Protein AF-N6TQ09-F1 (afdb_monomer_lite)

Radius of gyration: 19.74 Å; chains: 1; bounding box: 37×24×53 Å

Organism: Dendroctonus ponderosae (NCBI:txid77166)

Foldseek 3Di:
DVVVVVVVVVVVVVVVVVPPPVQDAEEFEAQAPVSVVVVVVCVVVVRPNYYYHYPDPDHHDD

pLDDT: mean 86.22, std 11.43, range [58.06, 96.94]

Structure (mmCIF, N/CA/C/O backbone):
data_AF-N6TQ09-F1
#
_entry.id   AF-N6TQ09-F1
#
loop_
_atom_site.group_PDB
_atom_site.id
_atom_site.type_symbol
_atom_site.label_atom_id
_atom_site.label_alt_id
_atom_site.label_comp_id
_atom_site.label_asym_id
_atom_site.label_entity_id
_atom_site.label_seq_id
_atom_site.pdbx_PDB_ins_code
_atom_site.Cartn_x
_atom_site.Cartn_y
_atom_site.Cartn_z
_atom_site.occupancy
_atom_site.B_iso_or_equiv
_atom_site.auth_seq_id
_atom_site.auth_comp_id
_atom_site.auth_asym_id
_atom_site.auth_atom_id
_atom_site.pdbx_PDB_model_num
ATOM 1 N N . MET A 1 1 ? -22.005 -13.931 40.729 1.00 74.75 1 MET A N 1
ATOM 2 C CA . MET A 1 1 ? -22.879 -13.829 39.535 1.00 74.75 1 MET A CA 1
ATOM 3 C C . MET A 1 1 ? -22.705 -12.499 38.792 1.00 74.75 1 MET A C 1
ATOM 5 O O . MET A 1 1 ? -22.427 -12.534 37.605 1.00 74.75 1 MET A O 1
ATOM 9 N N . TRP A 1 2 ? -22.814 -11.338 39.457 1.00 88.44 2 TRP A N 1
ATOM 10 C CA . TRP A 1 2 ? -22.699 -10.011 38.817 1.00 88.44 2 TRP A CA 1
ATOM 11 C C . TRP A 1 2 ? -21.312 -9.695 38.230 1.00 88.44 2 TRP A C 1
ATOM 13 O O . TRP A 1 2 ? -21.226 -9.230 37.099 1.00 88.44 2 TRP A O 1
ATOM 23 N N . LEU A 1 3 ? -20.232 -10.033 38.942 1.00 89.44 3 LEU A N 1
ATOM 24 C CA . LEU A 1 3 ? -18.855 -9.790 38.485 1.00 89.44 3 LEU A CA 1
ATOM 25 C C . LEU A 1 3 ? -18.517 -10.540 37.185 1.00 89.44 3 LEU A C 1
ATOM 27 O O . LEU A 1 3 ? -17.932 -9.977 36.271 1.00 89.44 3 LEU A O 1
ATOM 31 N N . VAL A 1 4 ? -18.952 -11.799 37.084 1.00 89.75 4 VAL A N 1
ATOM 32 C CA . VAL A 1 4 ? -18.723 -12.649 35.903 1.00 89.75 4 VAL A CA 1
ATOM 33 C C . VAL A 1 4 ? -19.457 -12.097 34.680 1.00 89.75 4 VAL A C 1
ATOM 35 O O . VAL A 1 4 ? -18.919 -12.115 33.580 1.00 89.75 4 VAL A O 1
ATOM 38 N N . ARG A 1 5 ? -20.669 -11.556 34.869 1.00 86.25 5 ARG A N 1
ATOM 39 C CA . ARG A 1 5 ? -21.440 -10.931 33.783 1.00 86.25 5 ARG A CA 1
ATOM 40 C C . ARG A 1 5 ? -20.825 -9.607 33.332 1.00 86.25 5 ARG A C 1
ATOM 42 O O . ARG A 1 5 ? 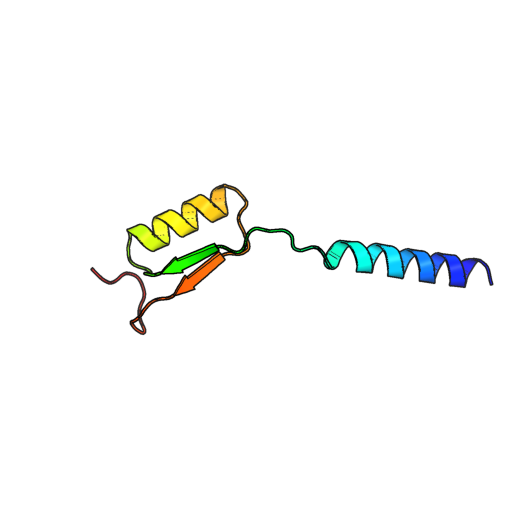-20.825 -9.345 32.139 1.00 86.25 5 ARG A O 1
ATOM 49 N N . ALA A 1 6 ? -20.279 -8.813 34.254 1.00 91.12 6 ALA A N 1
ATOM 50 C CA . ALA A 1 6 ? -19.574 -7.575 33.921 1.00 91.12 6 ALA A CA 1
ATOM 51 C C . ALA A 1 6 ? -18.282 -7.849 33.131 1.00 91.12 6 ALA A C 1
ATOM 53 O O . ALA A 1 6 ? -18.038 -7.200 32.121 1.00 91.12 6 ALA A O 1
ATOM 54 N N . LEU A 1 7 ? -17.514 -8.865 33.537 1.00 90.62 7 LEU A N 1
ATOM 55 C CA . LEU A 1 7 ? -16.328 -9.330 32.810 1.00 90.62 7 LEU A CA 1
ATOM 56 C C . LEU A 1 7 ? -16.674 -9.846 31.411 1.00 90.62 7 LEU A C 1
ATOM 58 O O . LEU A 1 7 ? -16.022 -9.473 30.444 1.00 90.62 7 LEU A O 1
ATOM 62 N N . ALA A 1 8 ? -17.729 -10.655 31.290 1.00 90.19 8 ALA A N 1
ATOM 63 C CA . ALA A 1 8 ? -18.190 -11.141 29.993 1.00 90.19 8 ALA A CA 1
ATOM 64 C C . ALA A 1 8 ? -18.636 -9.993 29.073 1.0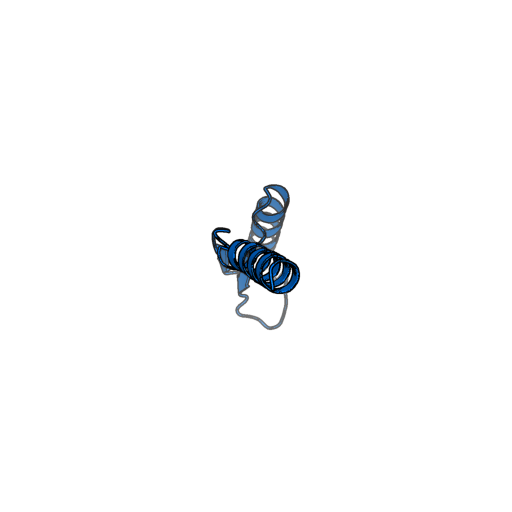0 90.19 8 ALA A C 1
ATOM 66 O O . ALA A 1 8 ? -18.324 -10.006 27.888 1.00 90.19 8 ALA A O 1
ATOM 67 N N . LEU A 1 9 ? -19.326 -8.983 29.616 1.00 88.06 9 LEU A N 1
ATOM 68 C CA . LEU A 1 9 ? -19.745 -7.808 28.854 1.00 88.06 9 LEU A CA 1
ATOM 69 C C . LEU A 1 9 ? -18.540 -6.987 28.375 1.00 88.06 9 LEU A C 1
ATOM 71 O O . LEU A 1 9 ? -18.512 -6.571 27.224 1.00 88.06 9 LEU A O 1
ATOM 75 N N . PHE A 1 10 ? -17.537 -6.801 29.235 1.00 88.44 10 PHE A N 1
ATOM 76 C CA . PHE A 1 10 ? -16.311 -6.075 28.904 1.00 88.44 10 PHE A CA 1
ATOM 77 C C . PHE A 1 10 ? -15.545 -6.751 27.757 1.00 88.44 10 PHE A C 1
ATOM 79 O O . PHE A 1 10 ? -15.208 -6.097 26.777 1.00 88.44 10 PHE A O 1
ATOM 86 N N . ILE A 1 11 ? -15.383 -8.077 27.827 1.00 86.81 11 ILE A N 1
ATOM 87 C CA . ILE A 1 11 ? -14.730 -8.871 26.773 1.00 86.81 11 ILE A CA 1
ATOM 88 C C . ILE A 1 11 ? -15.490 -8.757 25.445 1.00 86.81 11 ILE A C 1
ATOM 90 O O . ILE A 1 11 ? -14.878 -8.581 24.397 1.00 86.81 11 ILE A O 1
ATOM 94 N N . VAL A 1 12 ? -16.824 -8.838 25.474 1.00 86.75 12 VAL A N 1
ATOM 95 C CA . VAL A 1 12 ? -17.651 -8.727 24.259 1.00 86.75 12 VAL A CA 1
ATOM 96 C C . VAL A 1 12 ? -17.530 -7.342 23.617 1.00 86.75 12 VAL A C 1
ATOM 98 O O . VAL A 1 12 ? -17.505 -7.248 22.392 1.00 86.75 12 VAL A O 1
ATOM 101 N N . ILE A 1 13 ? -17.432 -6.282 24.423 1.00 82.56 13 ILE A N 1
ATOM 102 C CA . ILE A 1 13 ? -17.282 -4.908 23.929 1.00 82.56 13 ILE A CA 1
ATOM 103 C C . ILE A 1 13 ? -15.902 -4.706 23.287 1.00 82.56 13 ILE A C 1
ATOM 105 O O . ILE A 1 13 ? -15.843 -4.208 22.167 1.00 82.56 13 ILE A O 1
ATOM 109 N N . GLU A 1 14 ? -14.816 -5.157 23.925 1.00 80.00 14 GLU A N 1
ATOM 110 C CA . GLU A 1 14 ? -13.465 -5.077 23.336 1.00 80.00 14 GLU A CA 1
ATOM 111 C C . GLU A 1 14 ? -13.359 -5.848 22.010 1.00 80.00 14 GLU A C 1
ATOM 113 O O . GLU A 1 14 ? -12.716 -5.401 21.060 1.00 80.00 14 GLU A O 1
ATOM 118 N N . TRP A 1 15 ? -14.020 -7.005 21.918 1.00 76.69 15 TRP A N 1
ATOM 119 C CA . TRP A 1 15 ? -14.034 -7.816 20.700 1.00 76.69 15 TRP A CA 1
ATOM 120 C C . TRP A 1 15 ? -14.794 -7.160 19.547 1.00 76.69 15 TRP A C 1
ATOM 122 O O . TRP A 1 15 ? -14.396 -7.308 18.392 1.00 76.69 15 TRP A O 1
ATOM 132 N N . ALA A 1 16 ? -15.883 -6.448 19.840 1.00 70.88 16 ALA A N 1
ATOM 133 C CA . ALA A 1 16 ? -16.713 -5.823 18.816 1.00 70.88 16 ALA A CA 1
ATOM 134 C C . ALA A 1 16 ? -15.974 -4.704 18.059 1.00 70.88 16 ALA A C 1
ATOM 136 O O . ALA A 1 16 ? -16.191 -4.531 16.863 1.00 70.88 16 ALA A O 1
ATOM 137 N N . GLU A 1 17 ? -15.072 -3.986 18.729 1.00 65.62 17 GLU A N 1
ATOM 138 C CA . GLU A 1 17 ? -14.350 -2.846 18.150 1.00 65.62 17 GLU A CA 1
ATOM 139 C C . GLU A 1 17 ? -13.204 -3.269 17.214 1.00 65.62 17 GLU A C 1
ATOM 141 O O . GLU A 1 17 ? -12.892 -2.571 16.254 1.00 65.62 17 GLU A O 1
ATOM 146 N N . SER A 1 18 ? -12.637 -4.465 17.405 1.00 62.91 18 SER A N 1
ATOM 147 C CA . SER A 1 18 ? -11.614 -5.012 16.496 1.00 62.91 18 SER A CA 1
ATOM 148 C C . SER A 1 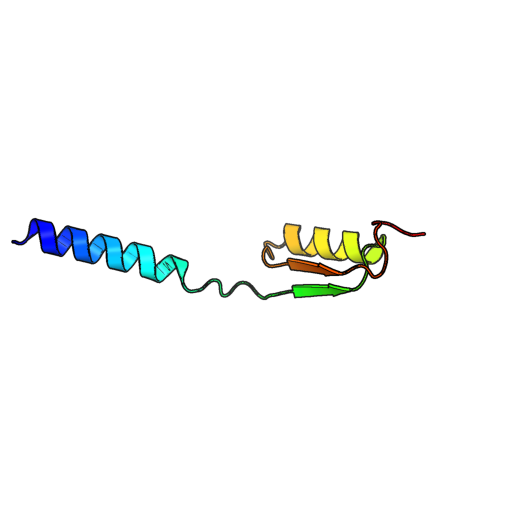18 ? -12.174 -5.525 15.159 1.00 62.91 18 SER A C 1
ATOM 150 O O . SER A 1 18 ? -11.401 -5.839 14.256 1.00 62.91 18 SER A O 1
ATOM 152 N N . ALA A 1 19 ? -13.498 -5.670 15.024 1.00 60.38 19 ALA A N 1
ATOM 153 C CA . ALA A 1 19 ? -14.109 -6.366 13.889 1.00 60.38 19 ALA A CA 1
ATOM 154 C C . ALA A 1 19 ? -14.392 -5.471 12.669 1.00 60.38 19 ALA A C 1
ATOM 156 O O . ALA A 1 19 ? -14.552 -5.993 11.566 1.00 60.38 19 ALA A O 1
ATOM 157 N N . SER A 1 20 ? -14.446 -4.147 12.835 1.00 60.06 20 SER A N 1
ATOM 158 C CA . SER A 1 20 ? -14.655 -3.207 11.728 1.00 60.06 20 SER A CA 1
ATOM 159 C C . SER A 1 20 ? -13.353 -2.501 11.362 1.00 60.06 20 SER A C 1
ATOM 161 O O . SER A 1 20 ? -13.167 -1.320 11.654 1.00 60.06 20 SER A O 1
ATOM 163 N N . ASP A 1 21 ? -12.451 -3.222 10.697 1.00 63.25 21 ASP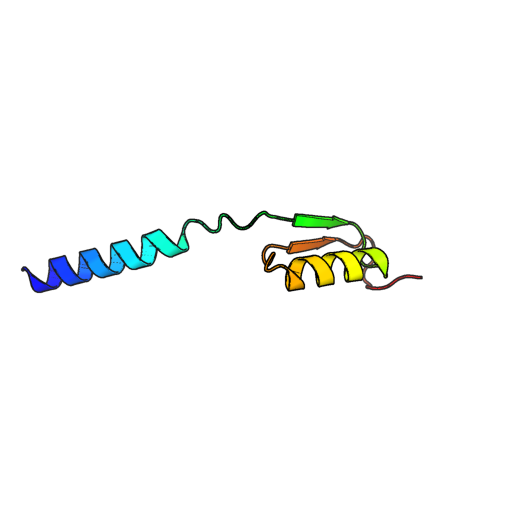 A N 1
ATOM 164 C CA . ASP A 1 21 ? -11.361 -2.602 9.941 1.00 63.25 21 ASP A CA 1
ATOM 165 C C . ASP A 1 21 ? -11.935 -1.978 8.658 1.00 63.25 21 ASP A C 1
ATOM 167 O O . ASP A 1 21 ? -11.691 -2.438 7.546 1.00 63.25 21 ASP A O 1
ATOM 171 N N . ASP A 1 22 ? -12.751 -0.932 8.812 1.00 63.47 22 ASP A N 1
ATOM 172 C CA . ASP A 1 22 ? -13.362 -0.165 7.712 1.00 63.47 22 ASP A CA 1
ATOM 173 C C . ASP A 1 22 ? -12.320 0.736 7.008 1.00 63.47 22 ASP A C 1
ATOM 175 O O . ASP A 1 22 ? -12.633 1.737 6.359 1.00 63.47 22 ASP A O 1
ATOM 179 N N . GLN A 1 23 ? -11.034 0.406 7.169 1.00 65.00 23 GLN A N 1
ATOM 180 C CA . GLN A 1 23 ? -9.945 1.065 6.479 1.00 65.00 23 GLN A CA 1
ATOM 181 C C . GLN A 1 23 ? -10.020 0.682 5.002 1.00 65.00 23 GLN A C 1
ATOM 183 O O . GLN A 1 23 ? -9.969 -0.509 4.671 1.00 65.00 23 GLN A O 1
ATOM 188 N N . PRO A 1 24 ? -10.110 1.666 4.090 1.00 67.38 24 PRO A N 1
ATOM 189 C CA . PRO A 1 24 ? -10.237 1.375 2.675 1.00 67.38 24 PRO A CA 1
ATOM 190 C C . PRO A 1 24 ? -9.032 0.552 2.226 1.00 67.38 24 PRO A C 1
ATOM 192 O O . PRO A 1 24 ? -7.882 0.938 2.434 1.00 67.38 24 PRO A O 1
ATOM 195 N N . SER A 1 25 ? -9.319 -0.604 1.630 1.00 87.50 25 SER A N 1
ATOM 196 C CA . SER A 1 25 ? -8.292 -1.504 1.124 1.00 87.50 25 SER A CA 1
ATOM 197 C C . SER A 1 25 ? -7.806 -0.997 -0.229 1.00 87.50 25 SER A C 1
ATOM 199 O O . SER A 1 25 ? -8.566 -0.954 -1.200 1.00 87.50 25 SER A O 1
ATOM 201 N N . ILE A 1 26 ? -6.543 -0.573 -0.288 1.00 93.62 26 ILE A N 1
ATOM 202 C CA . ILE A 1 26 ? -5.951 0.039 -1.481 1.00 93.62 26 ILE A CA 1
ATOM 203 C C . ILE A 1 26 ? -4.885 -0.892 -2.054 1.00 93.62 26 ILE A C 1
ATOM 205 O O . ILE A 1 26 ? -3.905 -1.232 -1.390 1.00 93.62 26 ILE A O 1
ATOM 209 N N . ILE A 1 27 ? -5.051 -1.272 -3.322 1.00 95.44 27 ILE A N 1
ATOM 210 C CA . ILE A 1 27 ? -4.077 -2.082 -4.057 1.00 95.44 27 ILE A CA 1
ATOM 211 C C . ILE A 1 27 ? -3.322 -1.188 -5.041 1.00 95.44 27 ILE A C 1
ATOM 213 O O . ILE A 1 27 ? -3.925 -0.534 -5.890 1.00 95.44 27 ILE A O 1
ATOM 217 N N . ILE A 1 28 ? -1.995 -1.193 -4.945 1.00 95.81 28 ILE A N 1
ATOM 218 C CA . ILE A 1 28 ? -1.084 -0.497 -5.857 1.00 95.81 28 ILE A CA 1
ATOM 219 C C . ILE A 1 28 ? -0.421 -1.548 -6.745 1.00 95.81 28 ILE A C 1
ATOM 221 O O . ILE A 1 28 ? 0.202 -2.482 -6.243 1.00 95.81 28 ILE A O 1
ATOM 225 N N . VAL A 1 29 ? -0.539 -1.400 -8.064 1.00 95.50 29 VAL A N 1
ATOM 226 C CA . VAL A 1 29 ? 0.126 -2.275 -9.040 1.00 95.50 29 VAL A CA 1
ATOM 227 C C . VAL A 1 29 ? 1.355 -1.549 -9.588 1.00 95.50 29 VAL A C 1
ATOM 229 O O . VAL A 1 29 ? 1.234 -0.492 -10.202 1.00 95.50 29 VAL A O 1
ATOM 232 N N . GLY A 1 30 ? 2.533 -2.120 -9.351 1.00 94.00 30 GLY A N 1
ATOM 233 C CA . GLY A 1 30 ? 3.844 -1.539 -9.620 1.00 94.00 30 GLY A CA 1
ATOM 234 C C . GLY A 1 30 ? 4.486 -0.918 -8.371 1.00 94.00 30 GLY A C 1
ATOM 235 O O . GLY A 1 30 ? 3.883 -0.125 -7.655 1.00 94.00 30 GLY A O 1
ATOM 236 N N . SER A 1 31 ? 5.752 -1.251 -8.143 1.00 93.69 31 SER A N 1
ATOM 237 C CA . SER A 1 31 ? 6.641 -0.828 -7.050 1.00 93.69 31 SER A CA 1
ATOM 238 C C . SER A 1 31 ? 7.840 -0.011 -7.558 1.00 93.69 31 SER A C 1
ATOM 240 O O . SER A 1 31 ? 8.883 0.084 -6.907 1.00 93.69 31 SER A O 1
ATOM 242 N N . GLY A 1 32 ? 7.700 0.596 -8.740 1.00 93.69 32 GLY A N 1
ATOM 243 C CA . GLY A 1 32 ? 8.604 1.639 -9.222 1.00 93.69 32 GLY A CA 1
ATOM 244 C C . GLY A 1 32 ? 8.465 2.947 -8.422 1.00 93.69 32 GLY A C 1
ATOM 245 O O . GLY A 1 32 ? 7.665 3.026 -7.484 1.00 93.69 32 GLY A O 1
ATOM 246 N N . PRO A 1 33 ? 9.180 4.020 -8.811 1.00 95.00 33 PRO A N 1
ATOM 247 C CA . PRO A 1 33 ? 9.166 5.297 -8.087 1.00 95.00 33 PRO A CA 1
ATOM 248 C C . PRO A 1 33 ? 7.759 5.869 -7.859 1.00 95.00 33 PRO A C 1
ATOM 250 O O . PRO A 1 33 ? 7.456 6.352 -6.771 1.00 95.00 33 PRO A O 1
ATOM 253 N N . ALA A 1 34 ? 6.876 5.756 -8.856 1.00 94.81 34 ALA A N 1
ATOM 254 C CA . ALA A 1 34 ? 5.492 6.214 -8.755 1.00 94.81 34 ALA A CA 1
ATOM 255 C C . ALA A 1 34 ? 4.668 5.395 -7.744 1.00 94.81 34 ALA A C 1
ATOM 257 O O . ALA A 1 34 ? 3.944 5.971 -6.934 1.00 94.81 34 ALA A O 1
ATOM 258 N N . GLY A 1 35 ? 4.809 4.065 -7.751 1.00 94.94 35 GLY A N 1
ATOM 259 C CA . GLY A 1 35 ? 4.093 3.176 -6.833 1.00 94.94 35 GLY A CA 1
ATOM 260 C C . GLY A 1 35 ? 4.511 3.379 -5.379 1.00 94.94 35 GLY A C 1
AT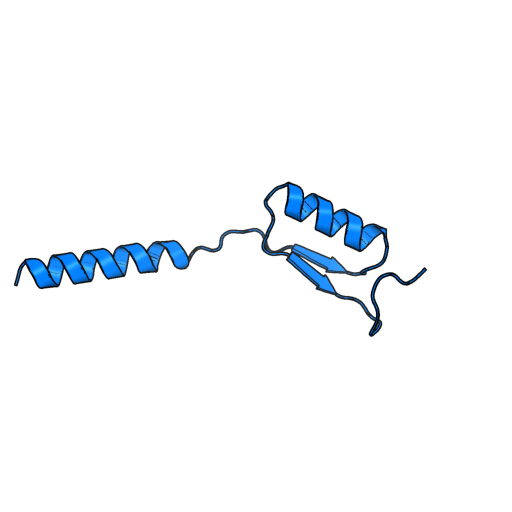OM 261 O O . GLY A 1 35 ? 3.663 3.492 -4.494 1.00 94.94 35 GLY A O 1
ATOM 262 N N . ILE A 1 36 ? 5.817 3.527 -5.136 1.00 95.50 36 ILE A N 1
ATOM 263 C CA . ILE A 1 36 ? 6.348 3.823 -3.800 1.00 95.50 36 ILE A CA 1
ATOM 264 C C . ILE A 1 36 ? 5.919 5.218 -3.328 1.00 95.50 36 ILE A C 1
ATOM 266 O O . ILE A 1 36 ? 5.524 5.377 -2.172 1.00 95.50 36 ILE A O 1
ATOM 270 N N . ALA A 1 37 ? 5.933 6.227 -4.206 1.00 96.19 37 ALA A N 1
ATOM 271 C CA . ALA A 1 37 ? 5.455 7.568 -3.869 1.00 96.19 37 ALA A CA 1
ATOM 272 C C . ALA A 1 37 ? 3.959 7.578 -3.506 1.00 96.19 37 ALA A C 1
ATOM 274 O O . ALA A 1 37 ? 3.572 8.203 -2.515 1.00 96.19 37 ALA A O 1
ATOM 275 N N . ALA A 1 38 ? 3.129 6.843 -4.254 1.00 96.25 38 ALA A N 1
ATOM 276 C CA . ALA A 1 38 ? 1.709 6.679 -3.953 1.00 96.25 38 ALA A CA 1
ATOM 277 C C . ALA A 1 38 ? 1.498 6.007 -2.586 1.00 96.25 38 ALA A C 1
ATOM 279 O O . ALA A 1 38 ? 0.787 6.555 -1.745 1.00 96.25 38 ALA A O 1
ATOM 280 N N . ALA A 1 39 ? 2.179 4.885 -2.326 1.00 95.62 39 ALA A N 1
ATOM 281 C CA . ALA A 1 39 ? 2.123 4.189 -1.039 1.00 95.62 39 ALA A CA 1
ATOM 282 C C . ALA A 1 39 ? 2.537 5.104 0.122 1.00 95.62 39 ALA A C 1
ATOM 284 O O . ALA A 1 39 ? 1.852 5.183 1.138 1.00 95.62 39 ALA A O 1
ATOM 285 N N . THR A 1 40 ? 3.620 5.861 -0.063 1.00 96.56 40 THR A N 1
ATOM 286 C CA . THR A 1 40 ? 4.127 6.808 0.938 1.00 96.56 40 THR A CA 1
ATOM 287 C C . THR A 1 40 ? 3.080 7.865 1.264 1.00 96.56 40 THR A C 1
ATOM 289 O O . THR A 1 40 ? 2.822 8.146 2.433 1.00 96.56 40 THR A O 1
ATOM 292 N N . LYS A 1 41 ? 2.441 8.440 0.239 1.00 96.94 41 LYS A N 1
ATOM 293 C CA . LYS A 1 41 ? 1.426 9.472 0.440 1.00 96.94 41 LYS A CA 1
ATOM 294 C C . LYS A 1 41 ? 0.179 8.918 1.123 1.00 96.94 41 LYS A C 1
ATOM 296 O O . LYS A 1 41 ? -0.389 9.605 1.965 1.00 96.94 41 LYS A O 1
ATOM 301 N N . LEU A 1 42 ? -0.228 7.695 0.796 1.00 95.44 42 LEU A N 1
ATOM 302 C CA . LEU A 1 42 ? -1.353 7.024 1.445 1.00 95.44 42 LEU A CA 1
ATOM 303 C C . LEU A 1 42 ? -1.080 6.787 2.935 1.00 95.44 42 LEU A C 1
ATOM 305 O O . LEU A 1 42 ? -1.878 7.214 3.769 1.00 95.44 42 LEU A O 1
ATOM 309 N N . LEU A 1 43 ? 0.094 6.251 3.276 1.00 93.88 43 LEU A N 1
ATOM 310 C CA . LEU A 1 43 ? 0.504 6.060 4.671 1.00 93.88 43 LEU A CA 1
ATOM 311 C C . LEU A 1 43 ? 0.552 7.387 5.445 1.00 93.88 43 LEU A C 1
ATOM 313 O O . LEU A 1 43 ? 0.061 7.470 6.566 1.00 93.88 43 LEU A O 1
ATOM 317 N N . GLN A 1 44 ? 1.067 8.458 4.831 1.00 96.50 44 GLN A N 1
ATOM 318 C CA . GLN A 1 44 ? 1.072 9.800 5.434 1.00 96.50 44 GLN A CA 1
ATOM 319 C C . GLN A 1 44 ? -0.329 10.362 5.722 1.00 96.50 44 GLN A C 1
ATOM 321 O O . GLN A 1 44 ? -0.460 11.256 6.552 1.00 96.50 44 GLN A O 1
ATOM 326 N N . ASN A 1 45 ? -1.364 9.879 5.029 1.00 94.38 45 ASN A N 1
ATOM 327 C CA . ASN A 1 45 ? -2.754 10.294 5.226 1.00 94.38 45 ASN A CA 1
ATOM 328 C C . ASN A 1 45 ? -3.561 9.270 6.049 1.00 94.38 45 ASN A C 1
ATOM 330 O O . ASN A 1 45 ? -4.787 9.289 5.997 1.00 94.38 45 ASN A O 1
ATOM 334 N N . ASN A 1 46 ? -2.891 8.406 6.825 1.00 90.50 46 ASN A N 1
ATOM 335 C CA . ASN A 1 46 ? -3.496 7.375 7.681 1.00 90.50 46 ASN A CA 1
ATOM 336 C C . ASN A 1 46 ? -4.256 6.270 6.925 1.00 90.50 46 ASN A C 1
ATOM 338 O O . ASN A 1 46 ? -5.097 5.588 7.508 1.00 90.50 46 ASN A O 1
ATOM 342 N N . PHE A 1 47 ? -3.951 6.052 5.644 1.00 92.31 47 PHE A N 1
ATOM 343 C CA . PHE A 1 47 ? -4.421 4.872 4.921 1.00 92.31 47 PHE A CA 1
ATOM 344 C C . PHE A 1 47 ? -3.444 3.716 5.152 1.00 92.31 47 PHE A C 1
ATOM 346 O O . PHE A 1 47 ? -2.426 3.623 4.465 1.00 92.31 47 PHE A O 1
ATOM 353 N N . ASN A 1 48 ? -3.733 2.847 6.126 1.00 89.12 48 ASN A N 1
ATOM 354 C CA . ASN A 1 48 ? -2.793 1.795 6.542 1.00 89.12 48 ASN A CA 1
ATOM 355 C C . ASN A 1 48 ? -3.060 0.437 5.877 1.00 89.12 48 ASN A C 1
ATOM 357 O O . ASN A 1 48 ? -2.150 -0.384 5.770 1.00 89.12 48 ASN A O 1
ATOM 361 N N . ASN A 1 49 ? -4.279 0.205 5.386 1.00 91.88 49 ASN A N 1
ATOM 362 C CA . ASN A 1 49 ? -4.657 -1.024 4.688 1.00 91.88 49 ASN A CA 1
ATOM 363 C C . ASN A 1 49 ? -4.252 -0.969 3.202 1.00 91.88 49 ASN A C 1
ATOM 365 O O . ASN A 1 49 ? -5.087 -0.832 2.305 1.00 91.88 49 ASN A O 1
ATOM 369 N N . ILE A 1 50 ? -2.943 -1.019 2.941 1.00 93.44 50 ILE A N 1
ATOM 370 C CA . ILE A 1 50 ? -2.379 -0.942 1.587 1.00 93.44 50 ILE A CA 1
ATOM 371 C C . ILE A 1 50 ? -1.617 -2.216 1.207 1.00 93.44 50 ILE A C 1
ATOM 373 O O . ILE A 1 50 ? -0.908 -2.811 2.019 1.00 93.44 50 ILE A O 1
ATOM 377 N N . LYS A 1 51 ? -1.709 -2.612 -0.067 1.00 93.25 51 LYS A N 1
ATOM 378 C CA . LYS A 1 51 ? -0.939 -3.726 -0.638 1.00 93.25 51 LYS A CA 1
ATOM 379 C C . LYS A 1 51 ? -0.305 -3.324 -1.963 1.00 93.25 51 LYS A C 1
ATOM 381 O O . LYS A 1 51 ? -0.994 -2.832 -2.850 1.00 93.25 51 LYS A O 1
ATOM 386 N N . ILE A 1 52 ? 0.996 -3.566 -2.115 1.00 94.50 52 ILE A N 1
ATOM 387 C CA . ILE A 1 52 ? 1.735 -3.313 -3.361 1.00 94.50 52 ILE A CA 1
ATOM 388 C C . ILE A 1 52 ? 1.990 -4.649 -4.061 1.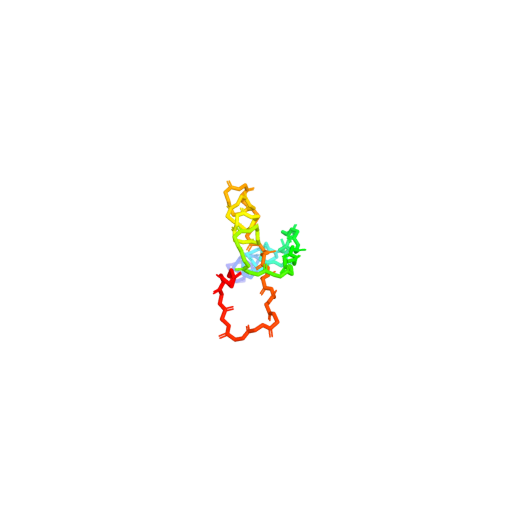00 94.50 52 ILE A C 1
ATOM 390 O O . ILE A 1 52 ? 2.447 -5.600 -3.428 1.00 94.50 52 ILE A O 1
ATOM 394 N N . LEU A 1 53 ? 1.694 -4.718 -5.357 1.00 94.88 53 LEU A N 1
ATOM 395 C CA . LEU A 1 53 ? 1.959 -5.870 -6.215 1.00 94.88 53 LEU A CA 1
ATOM 396 C C . LEU A 1 53 ? 2.977 -5.477 -7.283 1.00 94.88 53 LEU A C 1
ATOM 398 O O . LEU A 1 53 ? 2.760 -4.516 -8.011 1.00 94.88 53 LEU A O 1
ATOM 402 N N . GLU A 1 54 ? 4.062 -6.231 -7.400 1.00 94.19 54 GLU A N 1
ATOM 403 C CA . GLU A 1 54 ? 5.086 -6.057 -8.430 1.00 94.19 54 GLU A CA 1
ATOM 404 C C . GLU A 1 54 ? 5.174 -7.332 -9.265 1.00 94.19 54 GLU A C 1
ATOM 406 O O . GLU A 1 54 ? 5.045 -8.433 -8.729 1.00 94.19 54 GLU A O 1
ATOM 411 N N . ALA A 1 55 ? 5.360 -7.185 -10.577 1.00 92.81 55 ALA A N 1
ATOM 412 C CA . ALA A 1 55 ? 5.463 -8.341 -11.464 1.00 92.81 55 ALA A CA 1
ATOM 413 C C . ALA A 1 55 ? 6.807 -9.063 -11.288 1.00 92.81 55 ALA A C 1
ATOM 415 O O . ALA A 1 55 ? 6.895 -10.281 -11.432 1.00 92.81 55 ALA A O 1
ATOM 416 N N . GLU A 1 56 ? 7.860 -8.307 -10.983 1.00 90.38 56 GLU A N 1
ATOM 417 C CA . GLU A 1 56 ? 9.197 -8.831 -10.743 1.00 90.38 56 GLU A CA 1
ATOM 418 C C . GLU A 1 56 ? 9.453 -9.170 -9.271 1.00 90.38 56 GLU A C 1
ATOM 420 O O . GLU A 1 56 ? 8.887 -8.586 -8.352 1.00 90.38 56 GLU A O 1
ATOM 425 N N . ASN A 1 57 ? 10.427 -10.050 -9.033 1.00 90.25 57 ASN A N 1
ATOM 426 C CA . ASN A 1 57 ? 10.948 -10.327 -7.693 1.00 90.25 57 ASN A CA 1
ATOM 427 C C . ASN A 1 57 ? 11.953 -9.251 -7.221 1.00 90.25 57 ASN A C 1
ATOM 429 O O . ASN A 1 57 ? 13.007 -9.567 -6.666 1.00 90.25 57 ASN A O 1
ATOM 433 N N . ARG A 1 58 ? 11.690 -7.976 -7.529 1.00 85.88 58 ARG A N 1
ATOM 434 C CA . ARG A 1 58 ? 12.496 -6.834 -7.079 1.00 85.88 58 ARG A CA 1
ATOM 435 C C . ARG A 1 58 ? 11.676 -5.552 -7.083 1.00 85.88 58 ARG A C 1
ATOM 437 O O . ARG A 1 58 ? 10.886 -5.331 -7.990 1.00 85.88 58 ARG A O 1
ATOM 444 N N . ILE A 1 59 ? 11.934 -4.682 -6.115 1.00 87.25 59 ILE A N 1
ATOM 445 C CA . ILE A 1 59 ? 11.334 -3.346 -6.056 1.00 87.25 59 ILE A CA 1
ATOM 446 C C . ILE A 1 59 ? 12.139 -2.330 -6.873 1.00 87.25 59 ILE A C 1
ATOM 448 O O . ILE A 1 59 ? 13.341 -2.503 -7.088 1.00 87.25 59 ILE A O 1
ATOM 452 N N . GLY A 1 60 ? 11.492 -1.239 -7.292 1.00 80.25 60 GLY A N 1
ATOM 453 C CA . GLY A 1 60 ? 12.186 -0.050 -7.792 1.00 80.25 60 GLY A CA 1
ATOM 454 C C . GLY A 1 60 ? 12.847 -0.198 -9.163 1.00 80.25 60 GLY A C 1
ATOM 455 O O . GLY A 1 60 ? 13.837 0.486 -9.420 1.00 80.25 60 GLY A O 1
ATOM 456 N N . LYS A 1 61 ? 12.342 -1.073 -10.046 1.00 66.69 61 LYS A N 1
ATOM 457 C CA . LYS A 1 61 ? 12.864 -1.153 -11.416 1.00 66.69 61 LYS A CA 1
ATOM 458 C C . LYS A 1 61 ? 12.693 0.192 -12.134 1.00 66.69 61 LYS A C 1
ATOM 460 O O . LYS A 1 61 ? 11.575 0.676 -12.300 1.00 66.69 61 LYS A O 1
ATOM 465 N N . ILE A 1 62 ? 13.829 0.744 -12.550 1.00 58.06 62 ILE A N 1
ATOM 466 C CA . ILE A 1 62 ? 13.984 1.739 -13.613 1.00 58.06 62 ILE A CA 1
ATOM 467 C C . ILE A 1 62 ? 14.532 0.987 -14.827 1.00 58.06 62 ILE A C 1
ATOM 469 O O . ILE A 1 62 ? 15.340 0.046 -14.601 1.00 58.06 62 ILE A O 1
#

InterPro domains:
  IPR036188 FAD/NAD(P)-binding domain superfamily [G3DSA:3.50.50.60] (19-60)
  IPR036188 FAD/NAD(P)-binding domain superfamily [SSF51905] (23-60)

Secondary structure (DSSP, 8-state):
-HHHHHHHHHHHHHHHHTT------EEEE--SHHHHHHHHHHHHTT---EEEE-SSSSS---

Sequence (62 aa):
MWLVRALALFIVIEWAESASDDQPSIIIVGSGPAGIAAATKLLQNNFNNIKILEAENRIGKI